Protein AF-C4WTL3-F1 (afdb_monomer)

Structure (mmCIF, N/CA/C/O backbone):
data_AF-C4WTL3-F1
#
_entry.id   AF-C4WTL3-F1
#
loop_
_atom_site.group_PDB
_atom_site.id
_atom_site.type_symbol
_atom_site.label_atom_id
_atom_site.label_alt_id
_atom_site.label_comp_id
_atom_site.label_asym_id
_atom_site.label_entity_id
_atom_site.label_seq_id
_atom_site.pdbx_PDB_ins_code
_atom_site.Cartn_x
_atom_site.Cartn_y
_atom_site.Cartn_z
_atom_site.occupancy
_atom_site.B_iso_or_equiv
_atom_site.auth_seq_id
_atom_site.auth_comp_id
_atom_site.auth_asym_id
_atom_site.auth_atom_id
_atom_site.pdbx_PDB_model_num
ATOM 1 N N . MET A 1 1 ? -3.586 -87.755 62.945 1.00 45.38 1 MET A N 1
ATOM 2 C CA . MET A 1 1 ? -2.148 -87.953 62.651 1.00 45.38 1 MET A CA 1
ATOM 3 C C . MET A 1 1 ? -2.035 -88.742 61.355 1.00 45.38 1 MET A C 1
ATOM 5 O O . MET A 1 1 ? -2.854 -89.650 61.233 1.00 45.38 1 MET A O 1
ATOM 9 N N . PRO A 1 2 ? -1.117 -88.447 60.408 1.00 45.22 2 PRO A N 1
ATOM 10 C CA . PRO A 1 2 ? -0.006 -87.464 60.387 1.00 45.22 2 PRO A CA 1
ATOM 11 C C . PRO A 1 2 ? -0.266 -86.296 59.390 1.00 45.22 2 PRO A C 1
ATOM 13 O O . PRO A 1 2 ? -1.014 -86.455 58.434 1.00 45.22 2 PRO A O 1
ATOM 16 N N . GLU A 1 3 ? 0.047 -85.029 59.684 1.00 35.16 3 GLU A N 1
ATOM 17 C CA . GLU A 1 3 ? 1.345 -84.315 59.594 1.00 35.16 3 GLU A CA 1
ATOM 18 C C . GLU A 1 3 ? 2.005 -84.271 58.201 1.00 35.16 3 GLU A C 1
ATOM 20 O O . GLU A 1 3 ? 2.534 -85.269 57.731 1.00 35.16 3 GLU A O 1
ATOM 25 N N . ALA A 1 4 ? 2.042 -83.083 57.576 1.00 35.34 4 ALA A N 1
ATOM 26 C CA . ALA A 1 4 ? 3.288 -82.341 57.315 1.00 35.34 4 ALA A CA 1
ATOM 27 C C . ALA A 1 4 ? 3.045 -81.080 56.461 1.00 35.34 4 ALA A C 1
ATOM 29 O O . ALA A 1 4 ? 2.259 -81.036 55.519 1.00 35.34 4 ALA A O 1
ATOM 30 N N . SER A 1 5 ? 3.757 -80.032 56.842 1.00 34.47 5 SER A N 1
ATOM 31 C CA . SER A 1 5 ? 3.790 -78.675 56.319 1.00 34.47 5 SER A CA 1
ATOM 32 C C . SER A 1 5 ? 4.630 -78.540 55.037 1.00 34.47 5 SER A C 1
ATOM 34 O O . SER A 1 5 ? 5.509 -79.353 54.775 1.00 34.47 5 SER A O 1
ATOM 36 N N . ALA A 1 6 ? 4.434 -77.446 54.284 1.00 35.69 6 ALA A N 1
ATOM 37 C CA . ALA A 1 6 ? 5.467 -76.420 54.039 1.00 35.69 6 ALA A CA 1
ATOM 38 C C . ALA A 1 6 ? 5.384 -75.714 52.662 1.00 35.69 6 ALA A C 1
ATOM 40 O O . ALA A 1 6 ? 5.147 -76.309 51.620 1.00 35.69 6 ALA A O 1
ATOM 41 N N . LYS A 1 7 ? 5.732 -74.416 52.708 1.00 36.50 7 LYS A N 1
ATOM 42 C CA . LYS A 1 7 ? 6.226 -73.527 51.629 1.00 36.50 7 LYS A CA 1
ATOM 43 C C . LYS A 1 7 ? 5.214 -72.789 50.742 1.00 36.50 7 LYS A C 1
ATOM 45 O O . LYS A 1 7 ? 5.190 -72.843 49.518 1.00 36.50 7 LYS A O 1
ATOM 50 N N . LYS A 1 8 ? 4.547 -71.860 51.425 1.00 36.47 8 LYS A N 1
ATOM 51 C CA . LYS A 1 8 ? 4.179 -70.512 50.968 1.00 36.47 8 LYS A CA 1
ATOM 52 C C . LYS A 1 8 ? 5.449 -69.695 50.628 1.00 36.47 8 LYS A C 1
ATOM 54 O O . LYS A 1 8 ? 5.943 -68.980 51.487 1.00 36.47 8 LYS A O 1
ATOM 59 N N . ALA A 1 9 ? 6.000 -69.801 49.414 1.00 41.84 9 ALA A N 1
ATOM 60 C CA . ALA A 1 9 ? 7.107 -68.937 48.959 1.00 41.84 9 ALA A CA 1
ATOM 61 C C . ALA A 1 9 ? 7.264 -68.904 47.423 1.00 41.84 9 ALA A C 1
ATOM 63 O O . ALA A 1 9 ? 8.237 -69.410 46.879 1.00 41.84 9 ALA A O 1
ATOM 64 N N . SER A 1 10 ? 6.314 -68.309 46.695 1.00 38.38 10 SER A N 1
ATOM 65 C CA . SER A 1 10 ? 6.536 -67.961 45.270 1.00 38.38 10 SER A CA 1
ATOM 66 C C . SER A 1 10 ? 5.652 -66.830 44.720 1.00 38.38 10 SER A C 1
ATOM 68 O O . SER A 1 10 ? 5.896 -66.334 43.623 1.00 38.38 10 SER A O 1
ATOM 70 N N . LYS A 1 11 ? 4.658 -66.346 45.479 1.00 35.31 11 LYS A N 1
ATOM 71 C CA . LYS A 1 11 ? 3.699 -65.326 45.006 1.00 35.31 11 LYS A CA 1
ATOM 72 C C . LYS A 1 11 ? 4.147 -63.859 45.150 1.00 35.31 11 LYS A C 1
ATOM 74 O O . LYS A 1 11 ? 3.419 -62.980 44.699 1.00 35.31 11 LYS A O 1
ATOM 79 N N . SER A 1 12 ? 5.304 -63.558 45.747 1.00 37.16 12 SER A N 1
ATOM 80 C CA . SER A 1 12 ? 5.747 -62.166 45.978 1.00 37.16 12 SER A CA 1
ATOM 81 C C . SER A 1 12 ? 6.669 -61.604 44.886 1.00 37.16 12 SER A C 1
ATOM 83 O O . SER A 1 12 ? 6.581 -60.420 44.577 1.00 37.16 12 SER A O 1
ATOM 85 N N . ALA A 1 13 ? 7.498 -62.425 44.233 1.00 44.94 13 ALA A N 1
ATOM 86 C CA . ALA A 1 13 ? 8.417 -61.951 43.188 1.00 44.94 13 ALA A CA 1
ATOM 87 C C . ALA A 1 13 ? 7.723 -61.699 41.834 1.00 44.94 13 ALA A C 1
ATOM 89 O O . ALA A 1 13 ? 8.105 -60.794 41.089 1.00 44.94 13 ALA A O 1
ATOM 90 N N . SER A 1 14 ? 6.678 -62.471 41.521 1.00 41.28 14 SER A N 1
ATOM 91 C CA . SER A 1 14 ? 5.857 -62.280 40.322 1.00 41.28 14 SER A CA 1
ATOM 92 C C . SER A 1 14 ? 4.994 -61.025 40.426 1.00 41.28 14 SER A C 1
ATOM 94 O O . SER A 1 14 ? 4.888 -60.282 39.455 1.00 41.28 14 SER A O 1
ATOM 96 N N . LYS A 1 15 ? 4.461 -60.710 41.611 1.00 40.75 15 LYS A N 1
ATOM 97 C CA . LYS A 1 15 ? 3.618 -59.525 41.823 1.00 40.75 15 LYS A CA 1
ATOM 98 C C . LYS A 1 15 ? 4.396 -58.210 41.662 1.00 40.75 15 LYS A C 1
ATOM 100 O O . LYS A 1 15 ? 3.951 -57.337 40.927 1.00 40.75 15 LYS A O 1
ATOM 105 N N . VAL A 1 16 ? 5.623 -58.136 42.189 1.00 45.47 16 VAL A N 1
ATOM 106 C CA . VAL A 1 16 ? 6.508 -56.959 42.043 1.00 45.47 16 VAL A CA 1
ATOM 107 C C . VAL A 1 16 ? 7.002 -56.766 40.599 1.00 45.47 16 VAL A C 1
ATOM 109 O O . VAL A 1 16 ? 7.146 -55.634 40.134 1.00 45.47 16 VAL A O 1
ATOM 112 N N . LYS A 1 17 ? 7.234 -57.855 39.848 1.00 40.84 17 LYS A N 1
ATOM 113 C CA . LYS A 1 17 ? 7.564 -57.774 38.411 1.00 40.84 17 LYS A CA 1
ATOM 114 C C . LYS A 1 17 ? 6.360 -57.357 37.567 1.00 40.84 17 LYS A C 1
ATOM 116 O O . LYS A 1 17 ? 6.528 -56.572 36.640 1.00 40.84 17 LYS A O 1
ATOM 121 N N . THR A 1 18 ? 5.163 -57.831 37.904 1.00 44.19 18 THR A N 1
ATOM 122 C CA . THR A 1 18 ? 3.938 -57.470 37.177 1.00 44.19 18 THR A CA 1
ATOM 123 C C . THR A 1 18 ? 3.599 -55.996 37.410 1.00 44.19 18 THR A C 1
ATOM 125 O O . THR A 1 18 ? 3.374 -55.273 36.449 1.00 44.19 18 THR A O 1
ATOM 128 N N . GLU A 1 19 ? 3.703 -55.500 38.645 1.00 50.34 19 GLU A N 1
ATOM 129 C CA . GLU A 1 19 ? 3.458 -54.089 38.981 1.00 50.34 19 GLU A CA 1
ATOM 130 C C . GLU A 1 19 ? 4.466 -53.134 38.308 1.00 50.34 19 GLU A C 1
ATOM 132 O O . GLU A 1 19 ? 4.055 -52.121 37.745 1.00 50.34 19 GLU A O 1
ATOM 137 N N . LYS A 1 20 ? 5.760 -53.490 38.221 1.00 43.75 20 LYS A N 1
ATOM 138 C CA . LYS A 1 20 ? 6.761 -52.685 37.484 1.00 43.75 20 LYS A CA 1
ATOM 139 C C . LYS A 1 20 ? 6.554 -52.667 35.965 1.00 43.75 20 LYS A C 1
ATOM 141 O O . LYS A 1 20 ? 6.885 -51.668 35.322 1.00 43.75 20 LYS A O 1
ATOM 146 N N . VAL A 1 21 ? 6.019 -53.737 35.376 1.00 50.97 21 VAL A N 1
ATOM 147 C CA . VAL A 1 21 ? 5.700 -53.804 33.935 1.00 50.97 21 VAL A CA 1
ATOM 148 C C . VAL A 1 21 ? 4.423 -53.016 33.619 1.00 50.97 21 VAL A C 1
ATOM 150 O O . VAL A 1 21 ? 4.347 -52.346 32.590 1.00 50.97 21 VAL A O 1
ATOM 153 N N . VAL A 1 22 ? 3.448 -53.005 34.533 1.00 50.50 22 VAL A N 1
ATOM 154 C CA . VAL A 1 22 ? 2.215 -52.216 34.377 1.00 50.50 22 VAL A CA 1
ATOM 155 C C . VAL A 1 22 ? 2.510 -50.720 34.565 1.00 50.50 22 VAL A C 1
ATOM 157 O O . VAL A 1 22 ? 2.073 -49.901 33.759 1.00 50.50 22 VAL A O 1
ATOM 160 N N . GLU A 1 23 ? 3.365 -50.352 35.526 1.00 47.59 23 GLU A N 1
ATOM 161 C CA . GLU A 1 23 ? 3.762 -48.956 35.757 1.00 47.59 23 GLU A CA 1
ATOM 162 C C . GLU A 1 23 ? 4.631 -48.379 34.618 1.00 47.59 23 GLU A C 1
ATOM 164 O O . GLU A 1 23 ? 4.565 -47.185 34.308 1.00 47.59 23 GLU A O 1
ATOM 169 N N . SER A 1 24 ? 5.415 -49.224 33.938 1.00 39.91 24 SER A N 1
ATOM 170 C CA . SER A 1 24 ? 6.179 -48.834 32.745 1.00 39.91 24 SER A CA 1
ATOM 171 C C . SER A 1 24 ? 5.311 -48.773 31.481 1.00 39.91 24 SER A C 1
ATOM 173 O O . SER A 1 24 ? 5.498 -47.863 30.673 1.00 39.91 24 SER A O 1
ATOM 175 N N . ALA A 1 25 ? 4.288 -49.624 31.346 1.00 50.38 25 ALA A N 1
ATOM 176 C CA . ALA A 1 25 ? 3.302 -49.536 30.265 1.00 50.38 25 ALA A CA 1
ATOM 177 C C . ALA A 1 25 ? 2.378 -48.306 30.394 1.00 50.38 25 ALA A C 1
ATOM 179 O O . ALA A 1 25 ? 2.079 -47.648 29.392 1.00 50.38 25 ALA A O 1
ATOM 180 N N . ASP A 1 26 ? 1.986 -47.928 31.614 1.00 50.56 26 ASP A N 1
ATOM 181 C CA . ASP A 1 26 ? 1.199 -46.714 31.868 1.00 50.56 26 ASP A CA 1
ATOM 182 C C . ASP A 1 26 ? 2.026 -45.426 31.722 1.00 50.56 26 ASP A C 1
ATOM 184 O O . ASP A 1 26 ? 1.505 -44.396 31.276 1.00 50.56 26 ASP A O 1
ATOM 188 N N . LYS A 1 27 ? 3.340 -45.473 31.992 1.00 41.47 27 LYS A N 1
ATOM 189 C CA . LYS A 1 27 ? 4.269 -44.375 31.664 1.00 41.47 27 LYS A CA 1
ATOM 190 C C . LYS A 1 27 ? 4.463 -44.216 30.154 1.00 41.47 27 LYS A C 1
ATOM 192 O O . LYS A 1 27 ? 4.439 -43.084 29.675 1.00 41.47 27 LYS A O 1
ATOM 197 N N . VAL A 1 28 ? 4.551 -45.301 29.383 1.00 45.66 28 VAL A N 1
ATOM 198 C CA . VAL A 1 28 ? 4.648 -45.230 27.910 1.00 45.66 28 VAL A CA 1
ATOM 199 C C . VAL A 1 28 ? 3.350 -44.693 27.283 1.00 45.66 28 VAL A C 1
ATOM 201 O O . VAL A 1 28 ? 3.408 -43.863 26.374 1.00 45.66 28 VAL A O 1
ATOM 204 N N . LYS A 1 29 ? 2.173 -45.041 27.824 1.00 40.16 29 LYS A N 1
ATOM 205 C CA . LYS A 1 29 ? 0.882 -44.486 27.369 1.00 40.16 29 LYS A CA 1
ATOM 206 C C . LYS A 1 29 ? 0.686 -43.007 27.737 1.00 40.16 29 LYS A C 1
ATOM 208 O O . LYS A 1 29 ? 0.073 -42.272 26.965 1.00 40.16 29 LYS A O 1
ATOM 213 N N . LYS A 1 30 ? 1.249 -42.528 28.856 1.00 36.16 30 LYS A N 1
ATOM 214 C CA . LYS A 1 30 ? 1.206 -41.102 29.250 1.00 36.16 30 LYS A CA 1
ATOM 215 C C . LYS A 1 30 ? 2.207 -40.204 28.508 1.00 36.16 30 LYS A C 1
ATOM 217 O O . LYS A 1 30 ? 1.999 -38.990 28.465 1.00 36.16 30 LYS A O 1
ATOM 222 N N . VAL A 1 31 ? 3.258 -40.760 27.896 1.00 45.16 31 VAL A N 1
ATOM 223 C CA . VAL A 1 31 ? 4.220 -39.997 27.070 1.00 45.16 31 VAL A CA 1
ATOM 224 C C . VAL A 1 31 ? 3.683 -39.710 25.664 1.00 45.16 31 VAL A C 1
ATOM 226 O O . VAL A 1 31 ? 4.110 -38.742 25.033 1.00 45.16 31 VAL A O 1
ATOM 229 N N . VAL A 1 32 ? 2.631 -40.406 25.218 1.00 47.59 32 VAL A N 1
ATOM 230 C CA . VAL A 1 32 ? 1.808 -39.959 24.082 1.00 47.59 32 VAL A CA 1
ATOM 231 C C . VAL A 1 32 ? 0.873 -38.840 24.553 1.00 47.59 32 VAL A C 1
ATOM 233 O O . VAL A 1 32 ? -0.350 -38.900 24.444 1.00 47.59 32 VAL A O 1
ATOM 236 N N . LYS A 1 33 ? 1.463 -37.766 25.093 1.00 47.28 33 LYS A N 1
ATOM 237 C CA . LYS A 1 33 ? 0.826 -36.454 25.159 1.00 47.28 33 LYS A CA 1
ATOM 238 C C . LYS A 1 33 ? 0.377 -36.171 23.737 1.00 47.28 33 LYS A C 1
ATOM 240 O O . LYS A 1 33 ? 1.210 -35.894 22.874 1.00 47.28 33 LYS A O 1
ATOM 245 N N . GLN A 1 34 ? -0.926 -36.286 23.491 1.00 57.53 34 GLN A N 1
ATOM 246 C CA . GLN A 1 34 ? -1.547 -35.859 22.251 1.00 57.53 34 GLN A CA 1
ATOM 247 C C . GLN A 1 34 ? -0.963 -34.483 21.922 1.00 57.53 34 GLN A C 1
ATOM 249 O O . GLN A 1 34 ? -1.261 -33.501 22.610 1.00 57.53 34 GLN A O 1
ATOM 254 N N . LYS A 1 35 ? -0.073 -34.404 20.920 1.00 54.00 35 LYS A N 1
ATOM 255 C CA . LYS A 1 35 ? 0.341 -33.127 20.340 1.00 54.00 35 LYS A CA 1
ATOM 256 C C . LYS A 1 35 ? -0.974 -32.487 19.943 1.00 54.00 35 LYS A C 1
ATOM 258 O O . LYS A 1 35 ? -1.588 -32.941 18.979 1.00 54.00 35 LYS A O 1
ATOM 263 N N . ARG A 1 36 ? -1.456 -31.511 20.726 1.00 62.09 36 ARG A N 1
ATOM 264 C CA . ARG A 1 36 ? -2.661 -30.746 20.399 1.00 62.09 36 ARG A CA 1
ATOM 265 C C . ARG A 1 36 ? -2.455 -30.345 18.948 1.00 62.09 36 ARG A C 1
ATOM 267 O O . ARG A 1 36 ? -1.515 -29.590 18.691 1.00 62.09 36 ARG A O 1
ATOM 274 N N . ARG A 1 37 ? -3.224 -30.916 18.004 1.00 59.38 37 ARG A N 1
ATOM 275 C CA . ARG A 1 37 ? -3.151 -30.515 16.592 1.00 59.38 37 ARG A CA 1
ATOM 276 C C . ARG A 1 37 ? -3.280 -29.009 16.648 1.00 59.38 37 ARG A C 1
ATOM 278 O O . ARG A 1 37 ? -4.318 -28.522 17.100 1.00 59.38 37 ARG A O 1
ATOM 285 N N . GLN A 1 38 ? -2.199 -28.292 16.334 1.00 67.50 38 GLN A N 1
ATOM 286 C CA . GLN A 1 38 ? -2.224 -26.838 16.342 1.00 67.50 38 GLN A CA 1
ATOM 287 C C . GLN A 1 38 ? -3.444 -26.482 15.504 1.00 67.50 38 GLN A C 1
ATOM 289 O O . GLN A 1 38 ? -3.525 -26.936 14.358 1.00 67.50 38 GLN A O 1
ATOM 294 N N . LYS A 1 39 ? -4.450 -25.820 16.104 1.00 61.69 39 LYS A N 1
ATOM 295 C CA . LYS A 1 39 ? -5.642 -25.393 15.363 1.00 61.69 39 LYS A CA 1
ATOM 296 C C . LYS A 1 39 ? -5.089 -24.717 14.125 1.00 61.69 39 LYS A C 1
ATOM 298 O O . LYS A 1 39 ? -4.369 -23.731 14.281 1.00 61.69 39 LYS A O 1
ATOM 303 N N . ARG A 1 40 ? -5.325 -25.302 12.942 1.00 62.12 40 ARG A N 1
ATOM 304 C CA . ARG A 1 40 ? -4.830 -24.728 11.692 1.00 62.12 40 ARG A CA 1
ATOM 305 C C . ARG A 1 40 ? -5.288 -23.276 11.734 1.00 62.12 40 ARG A C 1
ATOM 307 O O . ARG A 1 40 ? -6.500 -23.066 11.850 1.00 62.12 40 ARG A O 1
ATOM 314 N N . PRO A 1 41 ? -4.373 -22.293 11.790 1.00 67.44 41 PRO A N 1
ATOM 315 C CA . PRO A 1 41 ? -4.803 -20.912 11.833 1.00 67.44 41 PRO A CA 1
ATOM 316 C C . PRO A 1 41 ? -5.688 -20.726 10.60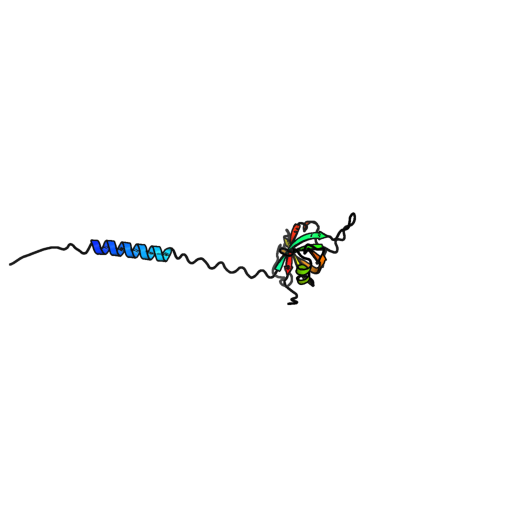7 1.00 67.44 41 PRO A C 1
ATOM 318 O O . PRO A 1 41 ? -5.314 -21.183 9.524 1.00 67.44 41 PRO A O 1
ATOM 321 N N . TYR A 1 42 ? -6.882 -20.155 10.797 1.00 68.69 42 TYR A N 1
ATOM 322 C CA . TYR A 1 42 ? -7.763 -19.795 9.688 1.00 68.69 42 TYR A CA 1
ATOM 323 C C . TYR A 1 42 ? -6.896 -19.233 8.558 1.00 68.69 42 TYR A C 1
ATOM 325 O O . TYR A 1 42 ? -6.096 -18.323 8.803 1.00 68.69 42 TYR A O 1
ATOM 333 N N . GLY A 1 43 ? -6.967 -19.852 7.375 1.00 74.81 43 GLY A N 1
ATOM 334 C CA . GLY A 1 43 ? -6.030 -19.584 6.288 1.00 74.81 43 GLY A CA 1
ATOM 335 C C . GLY A 1 43 ? -5.927 -18.084 6.028 1.00 74.81 43 GLY A C 1
ATOM 336 O O . GLY A 1 43 ? -6.938 -17.392 5.881 1.00 74.81 43 GLY A O 1
ATOM 337 N N . ARG A 1 44 ? -4.703 -17.547 6.024 1.00 83.12 44 ARG A N 1
ATOM 338 C CA . ARG A 1 44 ? -4.484 -16.118 5.799 1.00 83.12 44 ARG A CA 1
ATOM 339 C C . ARG A 1 44 ? -4.794 -15.787 4.339 1.00 83.12 44 ARG A C 1
ATOM 341 O O . ARG A 1 44 ? -3.931 -15.935 3.485 1.00 83.12 44 ARG A O 1
ATOM 348 N N . LEU A 1 45 ? -5.988 -15.267 4.060 1.00 90.19 45 LEU A N 1
ATOM 349 C CA . LEU A 1 45 ? -6.417 -14.879 2.705 1.00 90.19 45 LEU A CA 1
ATOM 350 C C . LEU A 1 45 ? -5.864 -13.506 2.260 1.00 90.19 45 LEU A C 1
ATOM 352 O O . LEU A 1 45 ? -6.549 -12.701 1.625 1.00 90.19 45 LEU A O 1
ATOM 356 N N . TYR A 1 46 ? -4.631 -13.190 2.654 1.00 94.50 46 TYR A N 1
ATOM 357 C CA . TYR A 1 46 ? -3.953 -11.967 2.240 1.00 94.50 46 TYR A CA 1
ATOM 358 C C . TYR A 1 46 ? -2.436 -12.137 2.189 1.00 94.50 46 TYR A C 1
ATOM 360 O O . TYR A 1 46 ? -1.832 -12.814 3.032 1.00 94.50 46 TYR A O 1
ATOM 368 N N . SER A 1 47 ? -1.818 -11.437 1.244 1.00 93.88 47 SER A N 1
ATOM 369 C CA . SER A 1 47 ? -0.376 -11.251 1.177 1.00 93.88 47 SER A CA 1
ATOM 370 C C . SER A 1 47 ? 0.023 -10.072 2.042 1.00 93.88 47 SER A C 1
ATOM 372 O O . SER A 1 47 ? -0.671 -9.051 2.137 1.00 93.88 47 SER A O 1
ATOM 374 N N . ARG A 1 48 ? 1.144 -10.250 2.732 1.00 95.38 48 ARG A N 1
ATOM 375 C CA . ARG A 1 48 ? 1.766 -9.183 3.499 1.00 95.38 48 ARG A CA 1
ATOM 376 C C . ARG A 1 48 ? 2.426 -8.227 2.516 1.00 95.38 48 ARG A C 1
ATOM 378 O O . ARG A 1 48 ? 3.074 -8.655 1.570 1.00 95.38 48 ARG A O 1
ATOM 385 N N . ALA A 1 49 ? 2.230 -6.943 2.748 1.00 96.38 49 ALA A N 1
ATOM 386 C CA . ALA A 1 49 ? 2.947 -5.895 2.059 1.00 96.38 49 ALA A CA 1
ATOM 387 C C . ALA A 1 49 ? 3.350 -4.825 3.070 1.00 96.38 49 ALA A C 1
ATOM 389 O O . ALA A 1 49 ? 2.743 -4.704 4.138 1.00 96.38 49 ALA A O 1
ATOM 390 N N . VAL A 1 50 ? 4.354 -4.035 2.732 1.00 97.06 50 VAL A N 1
ATOM 391 C CA . VAL A 1 50 ? 4.802 -2.886 3.514 1.00 97.06 50 VAL A CA 1
ATOM 392 C C . VAL A 1 50 ? 4.524 -1.631 2.707 1.00 97.06 50 VAL A C 1
ATOM 394 O O . VAL A 1 50 ? 4.845 -1.574 1.520 1.00 97.06 50 VAL A O 1
ATOM 397 N N . PHE A 1 51 ? 3.910 -0.630 3.335 1.00 97.12 51 PHE A N 1
ATOM 398 C CA . PHE A 1 51 ? 3.784 0.687 2.720 1.00 97.12 51 PHE A CA 1
ATOM 399 C C . PHE A 1 51 ? 5.125 1.406 2.818 1.00 97.12 51 PHE A C 1
ATOM 401 O O . PHE A 1 51 ? 5.535 1.807 3.901 1.00 97.12 51 PHE A O 1
ATOM 408 N N . THR A 1 52 ? 5.830 1.523 1.697 1.00 95.69 52 THR A N 1
ATOM 409 C CA . THR A 1 52 ? 7.173 2.115 1.668 1.00 95.69 52 THR A CA 1
ATOM 410 C C . THR A 1 52 ? 7.108 3.637 1.653 1.00 95.69 52 THR A C 1
ATOM 412 O O . THR A 1 52 ? 7.893 4.297 2.321 1.00 95.69 52 THR A O 1
ATOM 415 N N . GLY A 1 53 ? 6.139 4.201 0.935 1.00 96.44 53 GLY A N 1
ATOM 416 C CA . GLY A 1 53 ? 5.937 5.640 0.834 1.00 96.44 53 GLY A CA 1
ATOM 417 C C . GLY A 1 53 ? 5.019 5.995 -0.326 1.00 96.44 53 GLY A C 1
ATOM 418 O O . GLY A 1 53 ? 4.470 5.121 -0.995 1.00 96.44 53 GLY A O 1
ATOM 419 N N . PHE A 1 54 ? 4.834 7.284 -0.585 1.00 96.81 54 PHE A N 1
ATOM 420 C CA . PHE A 1 54 ? 4.076 7.719 -1.760 1.00 96.81 54 PHE A CA 1
ATOM 421 C C . PHE A 1 54 ? 4.961 7.764 -3.001 1.00 96.81 54 PHE A C 1
ATOM 423 O O . PHE A 1 54 ? 6.188 7.840 -2.912 1.00 96.81 54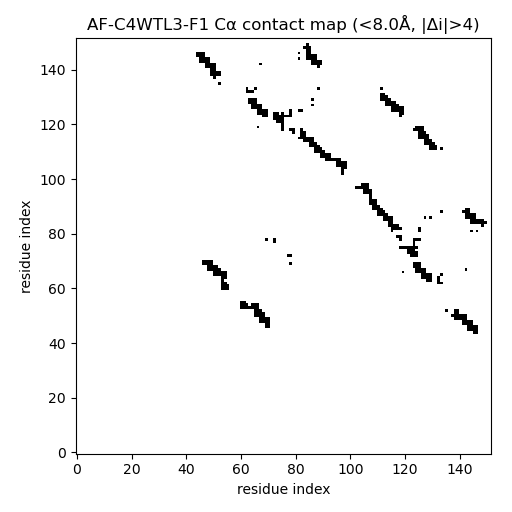 PHE A O 1
ATOM 430 N N . ARG A 1 55 ? 4.334 7.757 -4.178 1.00 95.38 55 ARG A N 1
ATOM 431 C CA . ARG A 1 55 ? 5.035 8.084 -5.419 1.00 95.38 55 ARG A CA 1
ATOM 432 C C . ARG A 1 55 ? 5.639 9.476 -5.267 1.00 95.38 55 ARG A C 1
ATOM 434 O O . ARG A 1 55 ? 4.928 10.418 -4.941 1.00 95.38 55 ARG A O 1
ATOM 441 N N . ARG A 1 56 ? 6.923 9.620 -5.556 1.00 96.31 56 ARG A N 1
ATOM 442 C CA . ARG A 1 56 ? 7.626 10.901 -5.484 1.00 96.31 56 ARG A CA 1
ATOM 443 C C . ARG A 1 56 ? 8.615 11.038 -6.631 1.00 96.31 56 ARG A C 1
ATOM 445 O O . ARG A 1 56 ? 9.050 10.030 -7.185 1.00 96.31 56 ARG A O 1
ATOM 452 N N . GLY A 1 57 ? 8.907 12.277 -7.000 1.00 95.00 57 GLY A N 1
ATOM 453 C CA . GLY A 1 57 ? 10.094 12.642 -7.764 1.00 95.00 57 GLY A CA 1
ATOM 454 C C . GLY A 1 57 ? 11.214 13.075 -6.819 1.00 95.00 57 GLY A C 1
ATOM 455 O O . GLY A 1 57 ? 11.198 12.743 -5.630 1.00 95.00 57 GLY A O 1
ATOM 456 N N . LEU A 1 58 ? 12.159 13.857 -7.342 1.00 96.12 58 LEU A N 1
ATOM 457 C CA . LEU A 1 58 ? 13.265 14.400 -6.552 1.00 96.12 58 LEU A CA 1
ATOM 458 C C . LEU A 1 58 ? 12.760 15.335 -5.439 1.00 96.12 58 LEU A C 1
ATOM 460 O O . LEU A 1 58 ? 13.093 15.150 -4.273 1.00 96.12 58 LEU A O 1
ATOM 464 N N . ARG A 1 59 ? 11.907 16.301 -5.806 1.00 95.50 59 ARG A N 1
ATOM 465 C CA . ARG A 1 59 ? 11.415 17.360 -4.905 1.00 95.50 59 ARG A CA 1
ATOM 466 C C . ARG A 1 59 ? 9.967 17.155 -4.454 1.00 95.50 59 ARG A C 1
ATOM 468 O O . ARG A 1 59 ? 9.635 17.446 -3.314 1.00 95.50 59 ARG A O 1
ATOM 475 N N . ASN A 1 60 ? 9.122 16.598 -5.325 1.00 95.75 60 ASN A N 1
ATOM 476 C CA . ASN A 1 60 ? 7.673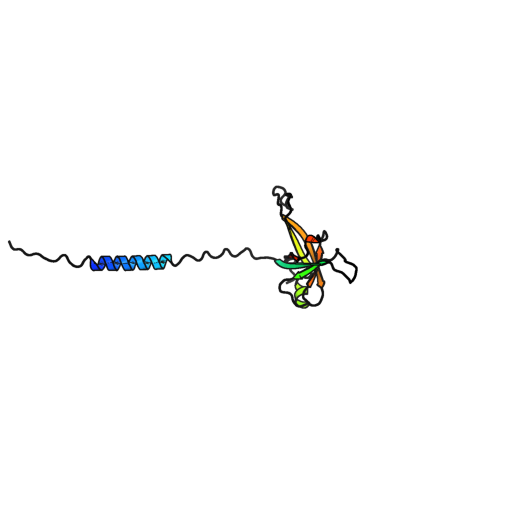 16.560 -5.107 1.00 95.75 60 ASN A CA 1
ATOM 477 C C . ASN A 1 60 ? 7.176 15.158 -4.750 1.00 95.75 60 ASN A C 1
ATOM 479 O O . ASN A 1 60 ? 7.643 14.158 -5.304 1.00 95.75 60 ASN A O 1
ATOM 483 N N . GLN A 1 61 ? 6.167 15.091 -3.883 1.00 95.31 61 GLN A N 1
ATOM 484 C CA . GLN A 1 61 ? 5.504 13.857 -3.470 1.00 95.31 61 GLN A CA 1
ATOM 485 C C . GLN A 1 61 ? 4.029 13.867 -3.894 1.00 95.31 61 GLN A C 1
ATOM 487 O O . GLN A 1 61 ? 3.323 14.856 -3.739 1.00 95.31 61 GLN A O 1
ATOM 492 N N . HIS A 1 62 ? 3.559 12.753 -4.453 1.00 95.00 62 HIS A N 1
ATOM 493 C CA . HIS A 1 62 ? 2.195 12.567 -4.941 1.00 95.00 62 HIS A CA 1
ATOM 494 C C . HIS A 1 62 ? 1.462 11.534 -4.083 1.00 95.00 62 HIS A C 1
ATOM 496 O O . HIS A 1 62 ? 1.474 10.328 -4.352 1.00 95.00 62 HIS A O 1
ATOM 502 N N . GLU A 1 63 ? 0.794 12.030 -3.046 1.00 94.88 63 GLU A N 1
ATOM 503 C CA . GLU A 1 63 ? 0.178 11.230 -1.979 1.00 94.88 63 GLU A CA 1
ATOM 504 C C . GLU A 1 63 ? -1.037 10.408 -2.422 1.00 94.88 63 GLU A C 1
ATOM 506 O O . GLU A 1 63 ? -1.411 9.425 -1.784 1.00 94.88 63 GLU A O 1
ATOM 511 N N . ASN A 1 64 ? -1.616 10.756 -3.572 1.00 95.06 64 ASN A N 1
ATOM 512 C CA . ASN A 1 64 ? -2.713 10.011 -4.186 1.00 95.06 64 ASN A CA 1
ATOM 513 C C . ASN A 1 64 ? -2.328 8.577 -4.595 1.00 95.06 64 ASN A C 1
ATOM 515 O O . ASN A 1 64 ? -3.202 7.755 -4.877 1.00 95.06 64 ASN A O 1
ATOM 519 N N . THR A 1 65 ? -1.029 8.268 -4.672 1.00 96.62 65 THR A N 1
ATOM 520 C CA . THR A 1 65 ? -0.527 6.948 -5.052 1.00 96.62 65 THR A CA 1
ATOM 521 C C . THR A 1 65 ? 0.480 6.435 -4.037 1.00 96.62 65 THR A C 1
ATOM 523 O O . THR A 1 65 ? 1.566 6.983 -3.865 1.00 96.62 65 THR A O 1
ATOM 526 N N . ALA A 1 66 ? 0.119 5.334 -3.388 1.00 97.19 66 ALA A N 1
ATOM 527 C CA . ALA A 1 66 ? 0.946 4.639 -2.417 1.00 97.19 66 ALA A CA 1
ATOM 528 C C . ALA A 1 66 ? 1.811 3.576 -3.102 1.00 97.19 66 ALA A C 1
ATOM 530 O O . ALA A 1 66 ? 1.341 2.877 -4.002 1.00 97.19 66 ALA A O 1
ATOM 531 N N . LEU A 1 67 ? 3.053 3.425 -2.656 1.00 96.81 67 LEU A N 1
ATOM 532 C CA . LEU A 1 67 ? 3.958 2.349 -3.039 1.00 96.81 67 LEU A CA 1
ATOM 533 C C . LEU A 1 67 ? 3.936 1.268 -1.963 1.00 96.81 67 LEU A C 1
ATOM 535 O O . LEU A 1 67 ? 4.104 1.542 -0.775 1.00 96.81 67 LEU A O 1
ATOM 539 N N . LEU A 1 68 ? 3.697 0.034 -2.385 1.00 97.31 68 LEU A N 1
ATOM 540 C CA . LEU A 1 68 ? 3.642 -1.131 -1.518 1.00 97.31 68 LEU A CA 1
ATOM 541 C C . LEU A 1 68 ? 4.680 -2.143 -1.997 1.00 97.31 68 LEU A C 1
ATOM 543 O O . LEU A 1 68 ? 4.622 -2.575 -3.147 1.00 97.31 68 LEU A O 1
ATOM 547 N N . LYS A 1 69 ? 5.600 -2.554 -1.128 1.00 96.56 69 LYS A N 1
ATOM 548 C CA . LYS A 1 69 ? 6.477 -3.704 -1.385 1.00 96.56 69 LYS A CA 1
ATOM 549 C C . LYS A 1 69 ? 5.765 -4.951 -0.880 1.00 96.56 69 LYS A C 1
ATOM 551 O O . LYS A 1 69 ? 5.366 -4.993 0.283 1.00 96.56 69 LYS A O 1
ATOM 556 N N . VAL A 1 70 ? 5.537 -5.920 -1.757 1.00 95.81 70 VAL A N 1
ATOM 557 C CA . VAL A 1 70 ? 4.876 -7.182 -1.401 1.00 95.81 70 VAL A CA 1
ATOM 558 C C . VAL A 1 70 ? 5.933 -8.161 -0.892 1.00 95.81 70 VAL A C 1
ATOM 560 O O . VAL A 1 70 ? 6.999 -8.272 -1.496 1.00 95.81 70 VAL A O 1
ATOM 563 N N . ASP A 1 71 ? 5.655 -8.848 0.219 1.00 94.69 71 ASP A N 1
ATOM 564 C CA . ASP A 1 71 ? 6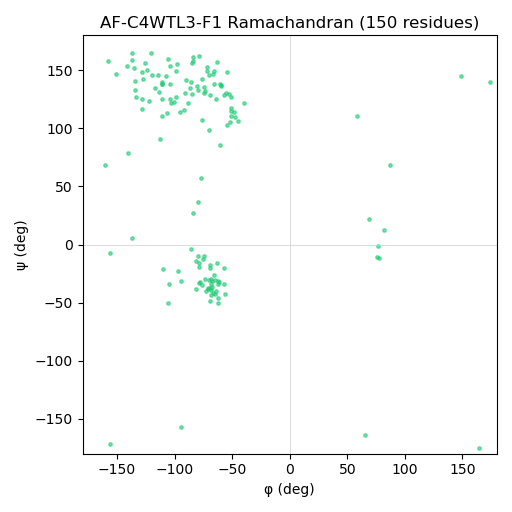.543 -9.901 0.730 1.00 94.69 71 ASP A CA 1
ATOM 565 C C . ASP A 1 71 ? 6.592 -11.046 -0.299 1.00 94.69 71 ASP A C 1
ATOM 567 O O . ASP A 1 71 ? 5.545 -11.583 -0.668 1.00 94.69 71 ASP A O 1
ATOM 571 N N . GLY A 1 72 ? 7.798 -11.426 -0.731 1.00 91.38 72 GLY A N 1
ATOM 572 C CA . GLY A 1 72 ? 8.022 -12.523 -1.683 1.00 91.38 72 GLY A CA 1
ATOM 573 C C . GLY A 1 72 ? 7.839 -12.160 -3.161 1.00 91.38 72 GLY A C 1
ATOM 574 O O . GLY A 1 72 ? 7.748 -13.061 -3.985 1.00 91.38 72 GLY A O 1
ATOM 575 N N . CYS A 1 73 ? 7.755 -10.872 -3.510 1.00 94.19 73 CYS A N 1
ATOM 576 C CA . CYS A 1 73 ? 7.810 -10.423 -4.904 1.00 94.19 73 CYS A CA 1
ATOM 577 C C . CYS A 1 73 ? 9.105 -9.667 -5.151 1.00 94.19 73 CYS A C 1
ATOM 579 O O . CYS A 1 73 ? 9.244 -8.537 -4.676 1.00 94.19 73 CYS A O 1
ATOM 581 N N . ASP A 1 74 ? 10.006 -10.249 -5.934 1.00 93.50 74 ASP A N 1
ATOM 582 C CA . ASP A 1 74 ? 11.289 -9.628 -6.270 1.00 93.50 74 ASP A CA 1
ATOM 583 C C . ASP A 1 74 ? 11.361 -9.188 -7.728 1.00 93.50 74 ASP A C 1
ATOM 585 O O . ASP A 1 74 ? 12.080 -8.240 -8.038 1.00 93.50 74 ASP A O 1
ATOM 589 N N . SER A 1 75 ? 10.526 -9.766 -8.597 1.00 94.88 75 SER A N 1
ATOM 590 C CA . SER A 1 75 ? 10.427 -9.369 -9.996 1.00 94.88 75 SER A CA 1
ATOM 591 C C . SER A 1 75 ? 9.156 -8.567 -10.305 1.00 94.88 75 SER A C 1
ATOM 593 O O . SER A 1 75 ? 8.128 -8.617 -9.616 1.00 94.88 75 SER A O 1
ATOM 595 N N . LYS A 1 76 ? 9.199 -7.820 -11.414 1.00 94.31 76 LYS A N 1
ATOM 596 C CA . LYS A 1 76 ? 8.024 -7.139 -11.979 1.00 94.31 76 LYS A CA 1
ATOM 597 C C . LYS A 1 76 ? 6.961 -8.131 -12.466 1.00 94.31 76 LYS A C 1
ATOM 599 O O . LYS A 1 76 ? 5.778 -7.790 -12.426 1.00 94.31 76 LYS A O 1
ATOM 604 N N . ALA A 1 77 ? 7.364 -9.324 -12.910 1.00 94.69 77 ALA A N 1
ATOM 605 C CA . ALA A 1 77 ? 6.450 -10.367 -13.368 1.00 94.69 77 ALA A CA 1
ATOM 606 C C . ALA A 1 77 ? 5.530 -10.827 -12.226 1.00 94.69 77 ALA A C 1
ATOM 608 O O . ALA A 1 77 ? 4.310 -10.806 -12.377 1.00 94.69 77 ALA A O 1
ATOM 609 N N . ASP A 1 78 ? 6.088 -11.068 -11.037 1.00 94.00 78 ASP A N 1
ATOM 610 C CA . ASP A 1 78 ? 5.325 -11.507 -9.856 1.00 94.00 78 ASP A CA 1
ATOM 611 C C . ASP A 1 78 ? 4.290 -10.464 -9.414 1.00 94.00 78 ASP A C 1
ATOM 613 O O . ASP A 1 78 ? 3.188 -10.777 -8.959 1.00 94.00 78 ASP A O 1
ATOM 617 N N . SER A 1 79 ? 4.618 -9.182 -9.584 1.00 94.88 79 SER A N 1
ATOM 618 C CA . SER A 1 79 ? 3.735 -8.073 -9.210 1.00 94.88 79 SER A CA 1
ATOM 619 C C . SER A 1 79 ? 2.456 -7.997 -10.038 1.00 94.88 79 SER A C 1
ATOM 621 O O . SER A 1 79 ? 1.448 -7.472 -9.553 1.00 94.88 79 SER A O 1
ATOM 623 N N . TRP A 1 80 ? 2.464 -8.505 -11.274 1.00 95.06 80 TRP A N 1
ATOM 624 C CA . TRP A 1 80 ? 1.290 -8.477 -12.150 1.00 95.06 80 TRP A CA 1
ATOM 625 C C . TRP A 1 80 ? 0.115 -9.271 -11.591 1.00 95.06 80 TRP A C 1
ATOM 627 O O . TRP A 1 80 ? -1.041 -8.865 -11.766 1.00 95.06 80 TRP A O 1
ATOM 637 N N . PHE A 1 81 ? 0.400 -10.335 -10.840 1.00 94.81 81 PHE A N 1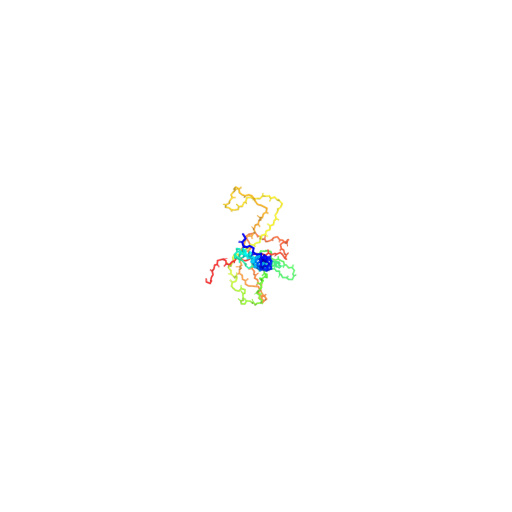
ATOM 638 C CA . PHE A 1 81 ? -0.611 -11.118 -10.142 1.00 94.81 81 PHE A CA 1
ATOM 639 C C . PHE A 1 81 ? -1.468 -10.247 -9.206 1.00 94.81 81 PHE A C 1
ATOM 641 O O . PHE A 1 81 ? -2.702 -10.334 -9.186 1.00 94.81 81 PHE A O 1
ATOM 648 N N . TYR A 1 82 ? -0.817 -9.332 -8.484 1.00 95.62 82 TYR A N 1
ATOM 649 C CA . TYR A 1 82 ? -1.442 -8.470 -7.482 1.00 95.62 82 TYR A CA 1
ATOM 650 C C . TYR A 1 82 ? -2.188 -7.271 -8.062 1.00 95.62 82 TYR A C 1
ATOM 652 O O . TYR A 1 82 ? -2.914 -6.591 -7.335 1.00 95.62 82 TYR A O 1
ATOM 660 N N . VAL A 1 83 ? -2.049 -6.997 -9.359 1.00 96.12 83 VAL A N 1
ATOM 661 C CA . VAL A 1 83 ? -2.782 -5.912 -10.014 1.00 96.12 83 VAL A CA 1
ATOM 662 C C . VAL A 1 83 ? -4.289 -6.144 -9.886 1.00 96.12 83 VAL A C 1
ATOM 664 O O . VAL A 1 83 ? -4.797 -7.257 -9.990 1.00 96.12 83 VAL A O 1
ATOM 667 N N . GLY A 1 84 ? -5.033 -5.085 -9.585 1.00 96.19 84 GLY A N 1
ATOM 668 C CA . GLY A 1 84 ? -6.481 -5.139 -9.425 1.00 96.19 84 GLY A CA 1
ATOM 669 C C . GLY A 1 84 ? -6.978 -5.723 -8.100 1.00 96.19 84 GLY A C 1
ATOM 670 O O . GLY A 1 84 ? -8.157 -5.550 -7.785 1.00 96.19 84 GLY A O 1
ATOM 671 N N . LYS A 1 85 ? -6.110 -6.346 -7.293 1.00 97.06 85 LYS A N 1
ATOM 672 C CA . LYS A 1 85 ? -6.474 -6.883 -5.978 1.00 97.06 85 LYS A CA 1
ATOM 673 C C . LYS A 1 85 ? -6.855 -5.769 -5.002 1.00 97.06 85 LYS A C 1
ATOM 675 O O . LYS A 1 85 ? -6.348 -4.642 -5.076 1.00 97.06 85 LYS A O 1
ATOM 680 N N . ARG A 1 86 ? -7.753 -6.078 -4.063 1.00 97.19 86 ARG A N 1
ATOM 681 C CA . ARG A 1 86 ? -8.134 -5.152 -2.989 1.00 97.19 86 ARG A CA 1
ATOM 682 C C . ARG A 1 86 ? -7.044 -5.091 -1.934 1.00 97.19 86 ARG A C 1
ATOM 684 O O . ARG A 1 86 ? -6.434 -6.094 -1.588 1.00 97.19 86 ARG A O 1
ATOM 691 N N . VAL A 1 87 ? -6.818 -3.903 -1.396 1.00 97.19 87 VAL A N 1
ATOM 692 C CA . VAL A 1 87 ? -5.798 -3.670 -0.379 1.00 97.19 87 VAL A CA 1
ATOM 693 C C . VAL A 1 87 ? -6.404 -2.963 0.826 1.00 97.19 87 VAL A C 1
ATOM 695 O O . VAL A 1 87 ? -7.297 -2.129 0.683 1.00 97.19 87 VAL A O 1
ATOM 698 N N . ALA A 1 88 ? -5.946 -3.326 2.019 1.00 96.75 88 ALA A N 1
ATOM 699 C CA . ALA A 1 88 ? -6.423 -2.774 3.273 1.00 96.75 88 ALA A CA 1
ATOM 700 C C . ALA A 1 88 ? -5.252 -2.408 4.185 1.00 96.75 88 ALA A C 1
ATOM 702 O O . ALA A 1 88 ? -4.411 -3.249 4.515 1.00 96.75 88 ALA A O 1
ATOM 703 N N . TYR A 1 89 ? -5.239 -1.164 4.650 1.00 96.88 89 TYR A N 1
ATOM 704 C CA . TYR A 1 89 ? -4.411 -0.749 5.772 1.00 96.88 89 TYR A CA 1
ATOM 705 C C . TYR A 1 89 ? -5.245 -0.816 7.048 1.00 96.88 89 TYR A C 1
ATOM 707 O O . TYR A 1 89 ? -6.228 -0.092 7.189 1.00 96.88 89 TYR A O 1
ATOM 715 N N . VAL A 1 90 ? -4.874 -1.715 7.960 1.00 95.25 90 VAL A N 1
ATOM 716 C CA . VAL A 1 90 ? -5.587 -1.941 9.222 1.00 95.25 90 VAL A CA 1
ATOM 717 C C . VAL A 1 90 ? -4.803 -1.295 10.355 1.00 95.25 90 VAL A C 1
ATOM 719 O O . VAL A 1 90 ? -3.636 -1.619 10.555 1.00 95.25 90 VAL A O 1
ATOM 722 N N . TYR A 1 91 ? -5.452 -0.427 11.124 1.00 95.00 91 TYR A N 1
ATOM 723 C CA . TYR A 1 91 ? -4.831 0.310 12.223 1.00 95.00 91 TYR A CA 1
ATOM 724 C C . TYR A 1 91 ? -5.735 0.343 13.458 1.00 95.00 91 TYR A C 1
ATOM 726 O O . TYR A 1 91 ? -6.923 0.020 13.399 1.00 95.00 91 TYR A O 1
ATOM 734 N N . ARG A 1 92 ? -5.163 0.710 14.608 1.00 94.56 92 ARG A N 1
ATOM 735 C CA . ARG A 1 92 ? -5.886 0.842 15.880 1.00 94.56 92 ARG A CA 1
ATOM 736 C C . ARG A 1 92 ? -5.958 2.311 16.281 1.00 94.56 92 ARG A C 1
ATOM 738 O O . ARG A 1 92 ? -4.970 3.030 16.168 1.00 94.56 92 ARG A O 1
ATOM 745 N N . ALA A 1 93 ? -7.119 2.737 16.764 1.00 93.62 93 ALA A N 1
ATOM 746 C CA . ALA A 1 93 ? -7.367 4.076 17.290 1.00 93.62 93 ALA A CA 1
ATOM 747 C C . ALA A 1 93 ? -7.816 4.016 18.762 1.00 93.62 93 ALA A C 1
ATOM 749 O O . ALA A 1 93 ? -8.216 2.962 19.256 1.00 93.62 93 ALA A O 1
ATOM 750 N N . LYS A 1 94 ? -7.775 5.156 19.466 1.00 94.12 94 LYS A N 1
ATOM 751 C CA . LYS A 1 94 ? -8.190 5.247 20.879 1.00 94.12 94 LYS A CA 1
ATOM 752 C C . LYS A 1 94 ? -9.711 5.072 21.046 1.00 94.12 94 LYS A C 1
ATOM 754 O O . LYS A 1 94 ? -10.154 4.259 21.856 1.00 94.12 94 LYS A O 1
ATOM 759 N N . ARG A 1 95 ? -10.500 5.792 20.235 1.00 93.69 95 ARG A N 1
ATOM 760 C CA . ARG A 1 95 ? -11.974 5.794 20.271 1.00 93.69 95 ARG A CA 1
ATOM 761 C C . ARG A 1 95 ? -12.580 4.594 19.539 1.00 93.69 95 ARG A C 1
ATOM 763 O O . ARG A 1 95 ? -12.191 4.293 18.406 1.00 93.69 95 ARG A O 1
ATOM 770 N N . LEU A 1 96 ? -13.586 3.991 20.172 1.00 92.31 96 LEU A N 1
ATOM 771 C CA . LEU A 1 96 ? -14.445 2.949 19.610 1.00 92.31 96 LEU A CA 1
ATOM 772 C C . LEU A 1 96 ? -15.352 3.517 18.506 1.00 92.31 96 LEU A C 1
ATOM 774 O O . LEU A 1 96 ? -16.044 4.510 18.724 1.00 92.31 96 LEU A O 1
ATOM 778 N N . VAL A 1 97 ? -15.361 2.877 17.336 1.00 90.44 97 VAL A N 1
ATOM 779 C CA . VAL A 1 97 ? -16.219 3.222 16.186 1.00 90.44 97 VAL A CA 1
ATOM 780 C C . VAL A 1 97 ? -17.033 1.999 15.769 1.00 90.44 97 VAL A C 1
ATOM 782 O O . VAL A 1 97 ? -16.595 0.867 15.976 1.00 90.44 97 VAL A O 1
ATOM 785 N N . SER A 1 98 ? -18.231 2.217 15.227 1.00 89.50 98 SER A N 1
ATOM 786 C CA . SER A 1 98 ? -19.086 1.154 14.693 1.00 89.50 98 SER A CA 1
ATOM 787 C C . SER A 1 98 ? -18.392 0.403 13.553 1.00 89.50 98 SER A C 1
ATOM 789 O O . SER A 1 98 ? -17.718 0.989 12.705 1.00 89.50 98 SER A O 1
ATOM 791 N N . VAL A 1 99 ? -18.531 -0.922 13.541 1.00 88.81 99 VAL A N 1
ATOM 792 C CA . VAL A 1 99 ? -17.989 -1.750 12.459 1.00 88.81 99 VAL A CA 1
ATOM 793 C C . VAL A 1 99 ? -18.934 -1.680 11.253 1.00 88.81 99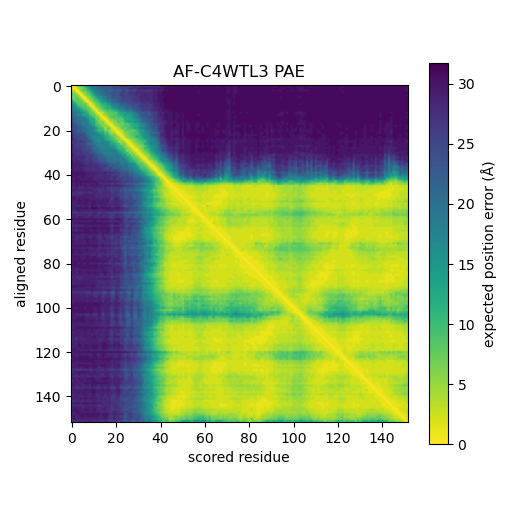 VAL A C 1
ATOM 795 O O . VAL A 1 99 ? -20.143 -1.866 11.430 1.00 88.81 99 VAL A O 1
ATOM 798 N N . PRO A 1 100 ? -18.419 -1.470 10.025 1.00 86.12 100 PRO A N 1
ATOM 799 C CA . PRO A 1 100 ? -19.241 -1.523 8.819 1.00 86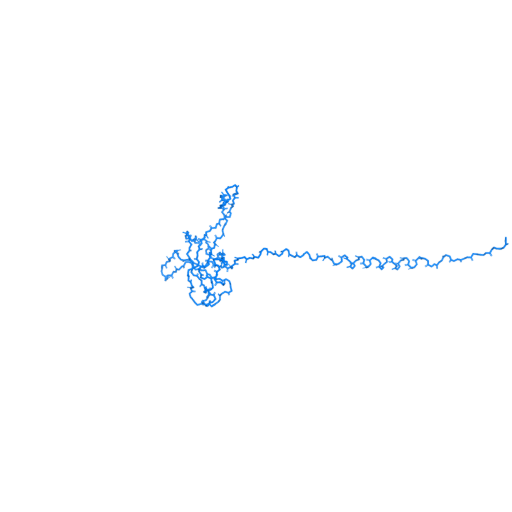.12 100 PRO A CA 1
ATOM 800 C C . PRO A 1 100 ? -20.029 -2.839 8.731 1.00 86.12 100 PRO A C 1
ATOM 802 O O . PRO A 1 100 ? -19.464 -3.917 8.920 1.00 86.12 100 PRO A O 1
ATOM 805 N N . GLY A 1 101 ? -21.340 -2.753 8.492 1.00 88.31 101 GLY A N 1
ATOM 806 C CA . GLY A 1 101 ? -22.244 -3.910 8.408 1.00 88.31 101 GLY A CA 1
ATOM 807 C C . GLY A 1 101 ? -22.650 -4.540 9.748 1.00 88.31 101 GLY A C 1
ATOM 808 O O . GLY A 1 101 ? -23.416 -5.499 9.758 1.00 88.31 101 GLY A O 1
ATOM 809 N N . ARG A 1 102 ? -22.160 -4.042 10.895 1.00 88.56 102 ARG A N 1
ATOM 810 C CA . ARG A 1 102 ? -22.551 -4.526 12.234 1.00 88.56 102 ARG A CA 1
ATOM 811 C C . ARG A 1 102 ? -22.695 -3.361 13.224 1.00 88.56 102 ARG A C 1
ATOM 813 O O . ARG A 1 102 ? -21.813 -3.174 14.063 1.00 88.56 102 ARG A O 1
ATOM 820 N N . PRO A 1 103 ? -23.810 -2.609 13.193 1.00 82.69 103 PRO A N 1
ATOM 821 C CA . PRO A 1 103 ? -23.963 -1.372 13.970 1.00 82.69 103 PRO A CA 1
ATOM 822 C C . PRO A 1 103 ? -23.882 -1.585 15.490 1.00 82.69 103 PRO A C 1
ATOM 824 O O . PRO A 1 103 ? -23.340 -0.744 16.203 1.00 82.69 103 PRO A O 1
ATOM 827 N N . LYS A 1 104 ? -24.332 -2.745 15.987 1.00 87.25 104 LYS A N 1
ATOM 828 C CA . LYS A 1 104 ? -24.292 -3.098 17.418 1.00 87.25 104 LYS A CA 1
ATOM 829 C C . LYS A 1 104 ? -22.871 -3.336 17.955 1.00 87.25 104 LYS A C 1
ATOM 831 O O . LYS A 1 104 ? -22.656 -3.279 19.161 1.00 87.25 104 LYS A O 1
ATOM 836 N N . LYS A 1 105 ? -21.884 -3.612 17.089 1.00 89.94 105 LYS A N 1
ATOM 837 C CA . LYS A 1 105 ? -20.500 -3.911 17.496 1.00 89.94 105 LYS A CA 1
ATOM 838 C C . LYS A 1 105 ? -19.602 -2.698 17.257 1.00 89.94 105 LYS A C 1
ATOM 840 O O . LYS A 1 105 ? -19.447 -2.242 16.125 1.00 89.94 105 LYS A O 1
ATOM 845 N N . LYS A 1 106 ? -18.957 -2.213 18.322 1.00 92.25 106 LYS A N 1
ATOM 846 C CA . LYS A 1 106 ? -17.964 -1.129 18.263 1.00 92.25 106 LYS A CA 1
ATOM 847 C C . LYS A 1 106 ? -16.550 -1.696 18.408 1.00 92.25 106 LYS A C 1
ATOM 849 O O . LYS A 1 106 ? -16.313 -2.574 19.232 1.00 92.25 106 LYS A O 1
ATOM 854 N N . SER A 1 107 ? -15.602 -1.198 17.619 1.00 93.06 107 SER A N 1
ATOM 855 C CA . SER A 1 107 ? -14.205 -1.642 17.619 1.00 93.06 107 SER A CA 1
ATOM 856 C C . SER A 1 107 ? -13.236 -0.462 17.595 1.00 93.06 107 SER A C 1
ATOM 858 O O . SER A 1 107 ? -13.537 0.613 17.078 1.00 93.06 107 SER A O 1
ATOM 860 N N . LYS A 1 108 ? -12.041 -0.670 18.158 1.00 94.12 108 LYS A N 1
ATOM 861 C CA . LYS A 1 108 ? -10.900 0.256 18.039 1.00 94.12 108 LYS A CA 1
ATOM 862 C C . LYS A 1 108 ? -10.143 0.069 16.720 1.00 94.12 108 LYS A C 1
ATOM 864 O O . LYS A 1 108 ? -9.311 0.902 16.367 1.00 94.12 108 LYS A O 1
ATOM 869 N N . VAL A 1 109 ? -10.389 -1.039 16.020 1.00 93.56 109 VAL A N 1
ATOM 870 C CA . VAL A 1 109 ? -9.728 -1.394 14.762 1.00 93.56 109 VAL A CA 1
ATOM 871 C C . VAL A 1 109 ? -10.455 -0.729 13.603 1.00 93.56 109 VAL A C 1
ATOM 873 O O . VAL A 1 109 ? -11.671 -0.854 13.474 1.00 93.56 109 VAL A O 1
ATOM 876 N N . ARG A 1 110 ? -9.697 -0.049 12.750 1.00 93.50 110 ARG A N 1
ATOM 877 C CA . ARG A 1 110 ? -10.182 0.647 11.560 1.00 93.50 110 ARG A CA 1
ATOM 878 C C . ARG A 1 110 ? -9.408 0.168 10.342 1.00 93.50 110 ARG A C 1
ATOM 880 O O . ARG A 1 110 ? -8.287 -0.327 10.469 1.00 93.50 110 ARG A O 1
ATOM 887 N N . ALA A 1 111 ? -10.015 0.310 9.172 1.00 94.50 111 ALA A N 1
ATOM 888 C CA . ALA A 1 111 ? -9.400 -0.082 7.917 1.00 94.50 111 ALA A CA 1
ATOM 889 C C . ALA A 1 111 ? -9.596 1.005 6.863 1.00 94.50 111 ALA A C 1
ATOM 891 O O . ALA A 1 111 ? -10.714 1.479 6.668 1.00 94.50 111 ALA A O 1
ATOM 892 N N . ILE A 1 112 ? -8.517 1.357 6.168 1.00 95.88 112 ILE A N 1
ATOM 893 C CA . ILE A 1 112 ? -8.570 2.151 4.941 1.00 95.88 112 ILE A CA 1
ATOM 894 C C . ILE A 1 112 ? -8.436 1.182 3.771 1.00 95.88 112 ILE A C 1
ATOM 896 O O . ILE A 1 112 ? -7.467 0.424 3.689 1.00 95.88 112 ILE A O 1
ATOM 900 N N . TRP A 1 113 ? -9.424 1.197 2.881 1.00 96.69 113 TRP A N 1
ATOM 901 C CA . TRP A 1 113 ? -9.484 0.308 1.726 1.00 96.69 113 TRP A CA 1
ATOM 902 C C . TRP A 1 113 ? -8.988 0.990 0.456 1.00 96.69 113 TRP A C 1
ATOM 904 O O . TRP A 1 113 ? -9.148 2.196 0.265 1.00 96.69 113 TRP A O 1
ATOM 914 N N . GLY A 1 114 ? -8.414 0.189 -0.431 1.00 97.25 114 GLY A N 1
ATOM 915 C CA . GLY A 1 114 ? -7.926 0.607 -1.731 1.00 97.25 114 GLY A CA 1
ATOM 916 C C . GLY A 1 114 ? -7.865 -0.538 -2.728 1.00 97.25 114 GLY A C 1
ATOM 917 O O . GLY A 1 114 ? -8.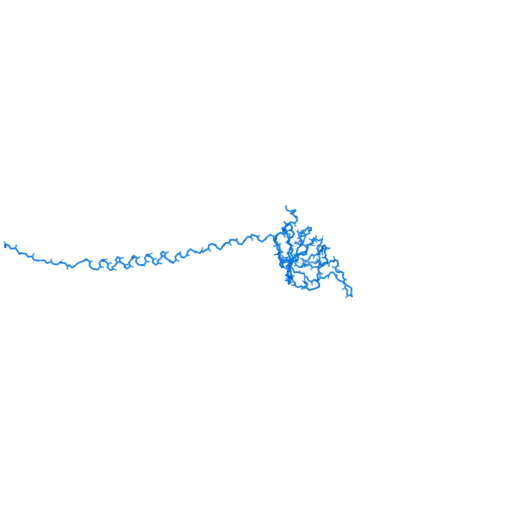314 -1.659 -2.461 1.00 97.25 114 GLY A O 1
ATOM 918 N N . LYS A 1 115 ? -7.265 -0.246 -3.879 1.00 97.38 115 LYS A N 1
ATOM 919 C CA . LYS A 1 115 ? -7.015 -1.194 -4.962 1.00 97.38 115 LYS A CA 1
ATOM 920 C C . LYS A 1 115 ? -5.584 -1.045 -5.469 1.00 97.38 115 LYS A C 1
ATOM 922 O O . LYS A 1 115 ? -5.068 0.069 -5.598 1.00 97.38 115 LYS A O 1
ATOM 927 N N . VAL A 1 116 ? -4.950 -2.171 -5.769 1.00 97.56 116 VAL A N 1
ATOM 928 C CA . VAL A 1 116 ? -3.665 -2.198 -6.471 1.00 97.56 116 VAL A CA 1
ATOM 929 C C . VAL A 1 116 ? -3.908 -1.862 -7.942 1.00 97.56 116 VAL A C 1
ATOM 931 O O . VAL A 1 116 ? -4.803 -2.416 -8.576 1.00 97.56 116 VAL A O 1
ATOM 934 N N . THR A 1 117 ? -3.132 -0.932 -8.485 1.00 96.88 117 THR A N 1
ATOM 935 C CA . THR A 1 117 ? -3.367 -0.352 -9.816 1.00 96.88 117 THR A CA 1
ATOM 936 C C . THR A 1 117 ? -2.391 -0.863 -10.865 1.00 96.88 117 THR A C 1
ATOM 938 O O . THR A 1 117 ? -2.825 -1.303 -11.919 1.00 96.88 117 THR A O 1
ATOM 941 N N . ARG A 1 118 ? -1.084 -0.819 -10.593 1.00 96.00 118 ARG A N 1
ATOM 942 C CA . ARG A 1 118 ? -0.027 -1.235 -11.527 1.00 96.00 118 ARG A CA 1
ATOM 943 C C . ARG A 1 118 ? 1.261 -1.584 -10.781 1.00 96.00 118 ARG A C 1
ATOM 945 O O . ARG A 1 118 ? 1.448 -1.064 -9.677 1.00 96.00 118 ARG A O 1
ATOM 952 N N . PRO A 1 119 ? 2.166 -2.389 -11.361 1.00 97.00 119 PRO A N 1
ATOM 953 C CA . PRO A 1 119 ? 3.495 -2.593 -10.793 1.00 97.00 119 PRO A CA 1
ATOM 954 C C . PRO A 1 119 ? 4.312 -1.287 -10.756 1.00 97.00 119 PRO A C 1
ATOM 956 O O . PRO A 1 119 ? 4.059 -0.327 -11.494 1.00 97.00 119 PRO A O 1
ATOM 959 N N . HIS A 1 120 ? 5.293 -1.239 -9.861 1.00 95.44 120 HIS A N 1
ATOM 960 C CA . HIS A 1 120 ? 6.234 -0.145 -9.668 1.00 95.44 120 HIS A CA 1
ATOM 961 C C . HIS A 1 120 ? 7.673 -0.665 -9.672 1.00 95.44 120 HIS A C 1
ATOM 963 O O . HIS A 1 120 ? 8.035 -1.493 -8.840 1.00 95.44 120 HIS A O 1
ATOM 969 N N . GLY A 1 121 ? 8.510 -0.093 -10.542 1.00 93.31 121 GLY A N 1
ATOM 970 C CA . GLY A 1 121 ? 9.915 -0.479 -10.660 1.00 93.31 121 GLY A CA 1
ATOM 971 C C . GLY A 1 121 ? 10.093 -1.913 -11.164 1.00 93.31 121 GLY A C 1
ATOM 972 O O . GLY A 1 121 ? 9.165 -2.509 -11.717 1.00 93.31 121 GLY A O 1
ATOM 973 N N . ALA A 1 122 ? 11.302 -2.439 -10.976 1.00 92.94 122 ALA A N 1
ATOM 974 C CA . ALA A 1 122 ? 11.661 -3.816 -11.311 1.00 92.94 122 ALA A CA 1
ATOM 975 C C . ALA A 1 122 ? 11.590 -4.768 -10.101 1.00 92.94 122 ALA A C 1
ATOM 977 O O . ALA A 1 122 ? 11.378 -5.959 -10.282 1.00 92.94 122 ALA A O 1
ATOM 978 N N . THR A 1 123 ? 11.684 -4.236 -8.877 1.00 91.81 123 THR A N 1
ATOM 979 C CA . THR A 1 123 ? 11.871 -4.987 -7.620 1.00 91.81 123 THR A CA 1
ATOM 980 C C . THR A 1 123 ? 10.580 -5.527 -6.998 1.00 91.81 123 THR A C 1
ATOM 982 O O . THR A 1 123 ? 10.463 -5.618 -5.777 1.00 91.81 123 THR A O 1
ATOM 985 N N . GLY A 1 124 ? 9.552 -5.797 -7.798 1.00 91.38 124 GLY A N 1
ATOM 986 C CA . GLY A 1 124 ? 8.314 -6.395 -7.295 1.00 91.38 124 GLY A CA 1
ATOM 987 C C . GLY A 1 124 ? 7.452 -5.504 -6.378 1.00 91.38 124 GLY A C 1
ATOM 988 O O . GLY A 1 124 ? 6.659 -5.997 -5.574 1.00 91.38 124 GLY A O 1
ATOM 989 N N . SER A 1 125 ? 7.611 -4.178 -6.454 1.00 96.12 125 SER A N 1
ATOM 990 C CA . SER A 1 125 ? 6.732 -3.233 -5.751 1.00 96.12 125 SER A CA 1
ATOM 991 C C . SER A 1 125 ? 5.479 -2.936 -6.576 1.00 96.12 125 SER A C 1
ATOM 993 O O . SER A 1 125 ? 5.483 -3.016 -7.802 1.00 96.12 125 SER A O 1
ATOM 995 N N . VAL A 1 126 ? 4.393 -2.526 -5.926 1.00 97.31 126 VAL A N 1
ATOM 996 C CA . VAL A 1 126 ? 3.125 -2.187 -6.585 1.00 97.31 126 VAL A CA 1
ATOM 997 C C . VAL A 1 126 ? 2.620 -0.812 -6.170 1.00 97.31 126 VAL A C 1
ATOM 999 O O . VAL A 1 126 ? 2.823 -0.358 -5.047 1.00 97.31 126 VAL A O 1
ATOM 1002 N N . ARG A 1 127 ? 1.922 -0.137 -7.086 1.00 97.25 127 ARG A N 1
ATOM 1003 C CA . ARG A 1 127 ? 1.210 1.113 -6.807 1.00 97.25 127 ARG A CA 1
ATOM 1004 C C . ARG A 1 127 ? -0.218 0.807 -6.390 1.00 97.25 127 ARG A C 1
ATOM 1006 O O . ARG A 1 127 ? -0.943 0.131 -7.123 1.00 97.25 127 ARG A O 1
ATOM 1013 N N . ALA A 1 128 ? -0.668 1.382 -5.289 1.00 97.62 128 ALA A N 1
ATOM 1014 C CA . ALA A 1 128 ? -2.048 1.305 -4.837 1.00 97.62 128 ALA A CA 1
ATOM 1015 C C . ALA A 1 128 ? -2.684 2.692 -4.741 1.00 97.62 128 ALA A C 1
ATOM 1017 O O . ALA A 1 128 ? -2.033 3.673 -4.382 1.00 97.62 128 ALA A O 1
ATOM 1018 N N . LYS A 1 129 ? -3.981 2.751 -5.042 1.00 97.31 129 LYS A N 1
ATOM 1019 C CA . LYS A 1 129 ? -4.831 3.906 -4.753 1.00 97.31 129 LYS A CA 1
ATOM 1020 C C . LYS A 1 129 ? -5.820 3.508 -3.671 1.00 97.31 129 LYS A C 1
ATOM 1022 O O . LYS A 1 129 ? -6.528 2.509 -3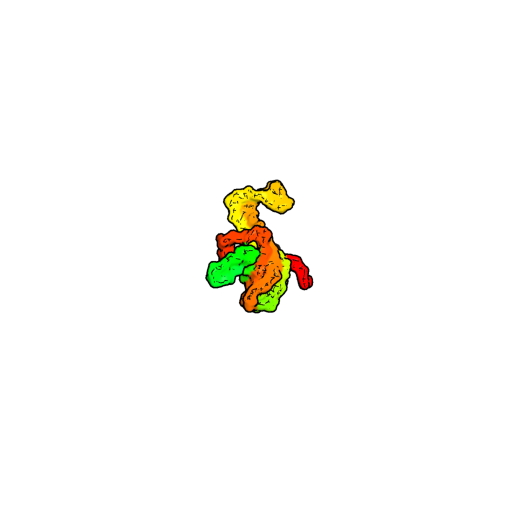.809 1.00 97.31 129 LYS A O 1
ATOM 1027 N N . PHE A 1 130 ? -5.846 4.275 -2.593 1.00 97.00 130 PHE A N 1
ATOM 1028 C CA . PHE A 1 130 ? -6.799 4.096 -1.505 1.00 97.00 130 PHE A CA 1
ATOM 1029 C C . PHE A 1 130 ? -7.960 5.075 -1.665 1.00 97.00 130 PHE A C 1
ATOM 1031 O O . PHE A 1 130 ? -7.817 6.098 -2.329 1.00 97.00 130 PHE A O 1
ATOM 1038 N N . LYS A 1 131 ? -9.129 4.747 -1.100 1.00 93.94 131 LYS A N 1
ATOM 1039 C CA . LYS A 1 131 ? -10.309 5.624 -1.177 1.00 93.94 131 LYS A CA 1
ATOM 1040 C C . LYS A 1 131 ? -10.065 6.941 -0.443 1.00 93.94 131 LYS A C 1
ATOM 1042 O O . LYS A 1 131 ? -10.416 7.998 -0.947 1.00 93.94 131 LYS A O 1
ATOM 1047 N N . THR A 1 132 ? -9.445 6.847 0.725 1.00 93.38 132 THR A N 1
ATOM 1048 C CA . THR A 1 132 ? -8.808 7.962 1.422 1.00 93.38 132 THR A CA 1
ATOM 1049 C C . THR A 1 132 ? -7.310 7.717 1.378 1.00 93.38 132 THR A C 1
ATOM 1051 O O . THR A 1 132 ? -6.892 6.574 1.591 1.00 93.38 132 THR A O 1
ATOM 1054 N N . ASN A 1 133 ? -6.506 8.747 1.122 1.00 94.50 133 ASN A N 1
ATOM 1055 C CA . ASN A 1 133 ? -5.050 8.601 1.118 1.00 94.50 133 ASN A CA 1
ATOM 1056 C C . ASN A 1 133 ? -4.568 7.990 2.442 1.00 94.50 133 ASN A C 1
ATOM 1058 O O . ASN A 1 133 ? -5.187 8.167 3.497 1.00 94.50 133 ASN A O 1
ATOM 1062 N N . LEU A 1 134 ? -3.482 7.218 2.378 1.00 95.25 134 LEU A N 1
ATOM 1063 C CA . LEU A 1 134 ? -2.881 6.692 3.597 1.00 95.25 134 LEU A CA 1
ATOM 1064 C C . LEU A 1 134 ? -2.305 7.853 4.419 1.00 95.25 134 LEU A C 1
ATOM 1066 O O . LEU A 1 134 ? -1.835 8.828 3.844 1.00 95.25 134 LEU A O 1
ATOM 1070 N N . PRO A 1 135 ? -2.315 7.775 5.755 1.00 95.12 135 PRO A N 1
ATOM 1071 C CA . PRO A 1 135 ? -1.601 8.747 6.570 1.00 95.12 135 PRO A CA 1
ATOM 1072 C C . PRO A 1 135 ? -0.087 8.515 6.460 1.00 95.12 135 PRO A C 1
ATOM 1074 O O . PRO A 1 135 ? 0.351 7.368 6.362 1.00 95.12 135 PRO A O 1
ATOM 1077 N N . ALA A 1 136 ? 0.727 9.569 6.577 1.00 93.00 136 ALA A N 1
ATOM 1078 C CA . ALA A 1 136 ? 2.193 9.452 6.569 1.00 93.00 136 ALA A CA 1
ATOM 1079 C C . ALA A 1 136 ? 2.718 8.505 7.665 1.00 93.00 136 ALA A C 1
ATOM 1081 O O . ALA A 1 136 ? 3.635 7.722 7.436 1.00 93.00 136 ALA A O 1
ATOM 1082 N N . LYS A 1 137 ? 2.041 8.466 8.822 1.00 94.69 137 LYS A N 1
ATOM 1083 C CA . LYS A 1 137 ? 2.322 7.516 9.911 1.00 94.69 137 LYS A CA 1
ATOM 1084 C C . LYS A 1 137 ? 2.236 6.046 9.490 1.00 94.69 137 LYS A C 1
ATOM 1086 O O . LYS A 1 137 ? 2.753 5.201 10.197 1.00 94.69 137 LYS A O 1
ATOM 1091 N N . ALA A 1 138 ? 1.562 5.713 8.390 1.00 94.81 138 ALA A N 1
ATOM 1092 C CA . ALA A 1 138 ? 1.489 4.339 7.910 1.00 94.81 138 ALA A CA 1
ATOM 1093 C C . ALA A 1 138 ? 2.790 3.864 7.238 1.00 94.81 138 ALA A C 1
ATOM 1095 O O . ALA A 1 138 ? 2.899 2.670 6.959 1.00 94.81 138 ALA A O 1
ATOM 1096 N N . MET A 1 139 ? 3.741 4.750 6.914 1.00 95.50 139 MET A N 1
ATOM 1097 C CA . MET A 1 139 ? 4.996 4.356 6.259 1.00 95.50 139 MET A CA 1
ATOM 1098 C C . MET A 1 139 ? 5.766 3.356 7.134 1.00 95.50 139 MET A C 1
ATOM 1100 O O . MET A 1 139 ? 5.801 3.482 8.354 1.00 95.50 139 MET A O 1
ATOM 1104 N N . GLY A 1 140 ? 6.307 2.305 6.521 1.00 95.69 140 GLY A N 1
ATOM 1105 C CA . GLY A 1 140 ? 6.936 1.173 7.209 1.00 95.69 140 GLY A CA 1
ATOM 1106 C C . GLY A 1 140 ? 5.952 0.190 7.861 1.00 95.69 140 GLY A C 1
ATOM 1107 O O . GLY A 1 140 ? 6.343 -0.914 8.241 1.00 95.69 140 GLY A O 1
ATOM 1108 N N . HIS A 1 141 ? 4.660 0.522 7.958 1.00 96.38 141 HIS A N 1
ATOM 1109 C CA . HIS A 1 141 ? 3.665 -0.390 8.514 1.00 96.38 141 HIS A CA 1
ATOM 1110 C C . HIS A 1 141 ? 3.129 -1.385 7.484 1.00 96.38 141 HIS A C 1
ATOM 1112 O O . HIS A 1 141 ? 3.149 -1.192 6.264 1.00 96.38 141 HIS A O 1
ATOM 1118 N N . ARG A 1 142 ? 2.604 -2.490 8.023 1.00 96.25 142 ARG A N 1
ATOM 1119 C CA . ARG A 1 142 ? 2.052 -3.585 7.232 1.00 96.25 142 ARG A CA 1
ATOM 1120 C C . ARG A 1 142 ? 0.705 -3.208 6.633 1.00 96.25 142 ARG A C 1
ATOM 1122 O O . ARG A 1 142 ? -0.225 -2.797 7.327 1.00 96.25 142 ARG A O 1
ATOM 1129 N N . VAL A 1 143 ? 0.583 -3.491 5.350 1.00 96.81 143 VAL A N 1
ATOM 1130 C CA . VAL A 1 143 ? -0.629 -3.417 4.554 1.00 96.81 143 VAL A CA 1
ATOM 1131 C C . VAL A 1 143 ? -1.000 -4.833 4.117 1.00 96.81 143 VAL A C 1
ATOM 1133 O O . VAL A 1 143 ? -0.146 -5.697 3.918 1.00 96.81 143 VAL A O 1
ATOM 1136 N N . ARG A 1 144 ? -2.298 -5.109 4.022 1.00 96.62 144 ARG A N 1
ATOM 1137 C CA . ARG A 1 144 ? -2.821 -6.425 3.652 1.00 96.62 144 ARG A CA 1
ATOM 1138 C C . ARG A 1 144 ? -3.365 -6.360 2.234 1.00 96.62 144 ARG A C 1
ATOM 1140 O O . ARG A 1 144 ? -4.369 -5.686 2.006 1.00 96.62 144 ARG A O 1
ATOM 1147 N N . ILE A 1 145 ? -2.729 -7.059 1.298 1.00 96.44 145 ILE A N 1
ATOM 1148 C CA . ILE A 1 145 ? -3.253 -7.217 -0.063 1.00 96.44 145 ILE A CA 1
ATOM 1149 C C . ILE A 1 145 ? -4.096 -8.485 -0.085 1.00 96.44 145 ILE A C 1
ATOM 1151 O O . ILE A 1 145 ? -3.602 -9.580 0.165 1.00 96.44 145 ILE A O 1
ATOM 1155 N N . MET A 1 146 ? -5.387 -8.328 -0.321 1.00 96.12 146 MET A N 1
ATOM 1156 C CA . MET A 1 146 ? -6.337 -9.428 -0.370 1.00 96.12 146 MET A CA 1
ATOM 1157 C C . MET A 1 146 ? -6.132 -10.267 -1.633 1.00 96.12 146 MET A C 1
ATOM 1159 O O . MET A 1 146 ? -5.721 -9.746 -2.665 1.00 96.12 146 MET A O 1
ATOM 1163 N N . MET A 1 147 ? -6.481 -11.553 -1.586 1.00 94.31 147 MET A N 1
ATOM 1164 C CA . MET A 1 147 ? -6.422 -12.419 -2.778 1.00 94.31 147 MET A CA 1
ATOM 1165 C C . MET A 1 147 ? -7.550 -12.160 -3.792 1.00 94.31 147 MET A C 1
ATOM 1167 O O . MET A 1 147 ? -7.492 -12.641 -4.924 1.00 94.31 147 MET A O 1
ATOM 1171 N N . TYR A 1 148 ? -8.548 -11.352 -3.421 1.00 94.62 148 TYR A N 1
ATOM 1172 C CA . TYR A 1 148 ? -9.688 -10.993 -4.264 1.00 94.62 148 TYR A CA 1
ATOM 1173 C C . TYR A 1 148 ? -9.570 -9.567 -4.840 1.00 94.62 148 TYR A C 1
ATOM 1175 O O . TYR A 1 148 ? -8.955 -8.697 -4.209 1.00 94.62 148 TYR A O 1
ATOM 1183 N N . PRO A 1 149 ? -10.189 -9.276 -6.000 1.00 95.25 149 PRO A N 1
ATOM 1184 C CA . PRO A 1 149 ? -10.915 -10.194 -6.895 1.00 95.25 149 PRO A CA 1
ATOM 1185 C C . PRO A 1 149 ? -9.987 -11.242 -7.531 1.00 95.25 149 PRO A C 1
ATOM 1187 O O . PRO A 1 149 ? -8.853 -10.910 -7.887 1.00 95.25 149 PRO A O 1
ATOM 1190 N N . SER A 1 150 ? -10.415 -12.509 -7.613 1.00 91.56 150 SER A N 1
ATOM 1191 C CA . SER A 1 150 ? -9.604 -13.553 -8.263 1.00 91.56 150 SER A CA 1
ATOM 1192 C C . SER A 1 150 ? -9.563 -13.333 -9.776 1.00 91.56 150 SER A C 1
ATOM 1194 O O . SER A 1 150 ? -10.516 -12.813 -10.345 1.00 91.56 150 SER A O 1
ATOM 1196 N N . ARG A 1 151 ? -8.426 -13.666 -10.387 1.00 86.38 151 ARG A N 1
ATOM 1197 C CA . ARG A 1 151 ? -8.196 -13.686 -11.847 1.00 86.38 151 ARG A CA 1
ATOM 1198 C C . ARG A 1 151 ? -7.415 -14.939 -12.277 1.00 86.38 151 ARG A C 1
ATOM 1200 O O . ARG A 1 151 ? -6.969 -15.006 -13.412 1.00 86.38 151 ARG A O 1
ATOM 1207 N N . ILE A 1 152 ? -7.173 -15.834 -11.317 1.00 85.12 152 ILE A N 1
ATOM 1208 C CA . ILE A 1 152 ? -6.802 -17.226 -11.563 1.00 85.12 152 ILE A CA 1
ATOM 1209 C C . ILE A 1 152 ? -8.119 -17.959 -11.736 1.00 85.12 152 ILE A C 1
ATOM 1211 O O . ILE A 1 152 ? -9.029 -17.615 -10.933 1.00 85.12 152 ILE A O 1
#

pLDDT: mean 81.07, std 22.02, range [34.47, 97.62]

Radius of gyration: 32.83 Å; Cα contacts (8 Å, |Δi|>4): 250; chains: 1; bounding box: 38×105×76 Å

Solvent-accessible surface area (backbone atoms only — not comparable to full-atom values): 8834 Å² total; per-residue (Å²): 137,85,88,88,87,89,81,96,79,70,75,66,68,56,51,57,52,50,52,55,52,51,55,51,52,53,50,58,59,61,67,63,60,74,74,72,73,72,74,75,68,78,77,76,69,48,47,57,22,31,28,70,41,52,45,59,64,96,89,52,75,42,62,74,32,35,32,31,42,38,71,94,27,63,39,46,73,61,23,56,75,51,40,61,14,34,30,36,40,66,49,78,52,91,66,70,40,64,39,91,99,36,78,92,45,66,35,37,66,47,72,48,50,31,34,24,68,39,65,36,78,58,61,8,20,30,31,30,38,44,81,58,63,78,60,78,86,46,48,75,35,67,27,38,36,36,66,42,70,72,86,123

Secondary structure (DSSP, 8-state):
---------SHHHHHHHHHHHHHHHHHHHHH--------------EEEEEEEEEEE-SS-EEEEEEEEEETT--SHHHHHHHTT-EEEEEEEEEEEEEETTEEEEEEEEEEEEEEEEEEETTTTEEEEEESSPPPGGGTTSEEEEESPSP--

Foldseek 3Di:
DDDDDDDPPDPPVVVVVVVVVVVVVVVVVVVPPPPPPPPPPPDQQWWKKAFAAADADPPDGDQQKTKIATPPFQFQVVLVQLAFFKKKDKDFAPDWDADVPGRPDTGRIDIWIWGFHGADDTGNMTIIGTPDGDDPVRRRPIMIGGCPPPPD

Organism: Acyrthosiphon pisum (NCBI:txid7029)

Nearest PDB structures (foldseek):
  9cai-assembly1_Cf  TM=9.045E-01  e=3.254E-15  Caenorhabditis elegans
  6zj3-assembly1_Lv  TM=9.672E-01  e=2.440E-13  Euglena gracilis
  8b2l-assembly1_S3  TM=9.642E-01  e=1.266E-13  Nicotiana tabacum
  8rxx-assembly1_Lg  TM=8.407E-01  e=2.742E-14  Leishmania major strain Friedlin
  6xu7-assembly1_Cf  TM=8.345E-01  e=8.059E-12  Drosophila melanogaster

Mean predicted aligned error: 13.85 Å

InterPro domains:
  IPR001780 Large ribosomal subunit protein eL33 [MF_00573] (47-146)
  IPR001780 Large ribosomal subunit protein eL33 [PF01247] (45-146)
  IPR001780 Large ribosomal subunit protein eL33 [PTHR10902] (38-152)
  IPR009000 Translation protein, beta-barrel domain superfamily [SSF50447] (45-146)
  IPR018266 Large ribosomal subunit protein eL33, conserved site [PS01105] (114-135)
  IPR038661 Large ribosomal subunit protein eL33 superfamily [G3DSA:2.40.10.190] (28-152)

Sequence (152 aa):
MPEASAKKASKSASKVKTEKVVESADKVKKVVKQKRRQKRPYGRLYSRAVFTGFRRGLRNQHENTALLKVDGCDSKADSWFYVGKRVAYVYRAKRLVSVPGRPKKKSKVRAIWGKVTRPHGATGSVRAKFKTNLPAKAMGHRVRIMMYPSRI